Protein AF-A0A7V5R1T4-F1 (afdb_monomer_lite)

pLDDT: mean 94.62, std 3.5, range [80.12, 98.06]

Sequence (82 aa):
MNYYQDITLLPDAEITLGFIWQKVYQQVHIALADNKIAENQSAIAVAFPEYGSKGFPLGRKLRLLAETQEQLEQLDIKKWLE

Structure (mmCIF, N/CA/C/O backbone):
data_AF-A0A7V5R1T4-F1
#
_entry.id   AF-A0A7V5R1T4-F1
#
loop_
_atom_site.group_PDB
_atom_site.id
_atom_site.type_symbol
_atom_site.label_atom_id
_atom_site.label_alt_id
_atom_site.label_comp_id
_atom_site.label_asym_id
_atom_site.label_entity_id
_atom_site.label_seq_id
_atom_site.pdbx_PDB_ins_code
_atom_site.Cartn_x
_atom_site.Cartn_y
_atom_site.Cartn_z
_atom_site.occupancy
_atom_site.B_iso_or_equiv
_atom_site.auth_seq_id
_atom_site.auth_comp_id
_atom_site.auth_asym_id
_atom_site.auth_atom_id
_atom_site.pdbx_PDB_model_num
ATOM 1 N N . MET A 1 1 ? -10.294 -8.228 6.801 1.00 80.12 1 MET A N 1
ATOM 2 C CA . MET A 1 1 ? -10.273 -7.122 5.820 1.00 80.12 1 MET A CA 1
ATOM 3 C C . MET A 1 1 ? -10.944 -7.575 4.532 1.00 80.12 1 MET A C 1
ATOM 5 O O . MET A 1 1 ? -10.349 -8.354 3.798 1.00 80.12 1 MET A O 1
ATOM 9 N N . ASN A 1 2 ? -12.197 -7.167 4.311 1.00 91.12 2 ASN A N 1
ATOM 10 C CA . ASN A 1 2 ? -13.004 -7.584 3.152 1.00 91.12 2 ASN A CA 1
ATOM 11 C C . ASN A 1 2 ? -13.038 -6.534 2.032 1.00 91.12 2 ASN A C 1
ATOM 13 O O . ASN A 1 2 ? -13.480 -6.836 0.928 1.00 91.12 2 ASN A O 1
ATOM 17 N N . TYR A 1 3 ? -12.569 -5.317 2.311 1.00 97.44 3 TYR A N 1
ATOM 18 C CA . TYR A 1 3 ? -12.570 -4.204 1.369 1.00 97.44 3 TYR A CA 1
ATOM 19 C C . TYR A 1 3 ? -11.141 -3.860 0.979 1.00 97.44 3 TYR A C 1
ATOM 21 O O . TYR A 1 3 ? -10.219 -3.959 1.797 1.00 97.44 3 TYR A O 1
ATOM 29 N N . TYR A 1 4 ? -10.957 -3.466 -0.278 1.00 97.69 4 TYR A N 1
ATOM 30 C CA . TYR A 1 4 ? -9.670 -3.005 -0.763 1.00 97.69 4 TYR A CA 1
ATOM 31 C C . TYR A 1 4 ? -9.815 -1.951 -1.852 1.00 97.69 4 TYR A C 1
ATOM 33 O O . TYR A 1 4 ? -10.814 -1.905 -2.569 1.00 97.69 4 TYR A O 1
ATOM 41 N N . GLN A 1 5 ? -8.763 -1.159 -2.015 1.00 96.56 5 GLN A N 1
ATOM 42 C CA . GLN A 1 5 ? -8.562 -0.317 -3.185 1.00 96.56 5 GLN A CA 1
ATOM 43 C C . GLN A 1 5 ? -7.144 -0.510 -3.719 1.00 96.56 5 GLN A C 1
ATOM 45 O O . GLN A 1 5 ? -6.188 -0.640 -2.949 1.00 96.56 5 GLN A O 1
ATOM 50 N N . ASP A 1 6 ? -7.022 -0.548 -5.043 1.00 97.44 6 ASP A N 1
ATOM 51 C CA . ASP A 1 6 ? -5.745 -0.717 -5.730 1.00 97.44 6 ASP A CA 1
ATOM 52 C C . ASP A 1 6 ? -5.258 0.633 -6.267 1.00 97.44 6 ASP A C 1
ATOM 54 O O . ASP A 1 6 ? -5.965 1.328 -6.996 1.00 97.44 6 ASP A O 1
ATOM 58 N N . ILE A 1 7 ? -4.010 0.966 -5.957 1.00 96.88 7 ILE A N 1
ATOM 59 C CA . ILE A 1 7 ? -3.257 2.055 -6.572 1.00 96.88 7 ILE A CA 1
ATOM 60 C C . ILE A 1 7 ? -2.378 1.407 -7.640 1.00 96.88 7 ILE A C 1
ATOM 62 O O . ILE A 1 7 ? -1.475 0.626 -7.331 1.00 96.88 7 ILE A O 1
ATOM 66 N N . THR A 1 8 ? -2.671 1.692 -8.909 1.00 96.56 8 THR A N 1
ATOM 67 C CA . THR A 1 8 ? -1.890 1.183 -10.043 1.00 96.56 8 THR A CA 1
ATOM 68 C C . THR A 1 8 ? -0.920 2.256 -10.509 1.00 96.56 8 THR A C 1
ATOM 70 O O . THR A 1 8 ? -1.331 3.336 -10.921 1.00 96.56 8 THR A O 1
ATOM 73 N N . LEU A 1 9 ? 0.369 1.945 -10.453 1.00 95.19 9 LEU A N 1
ATOM 74 C CA . LEU A 1 9 ? 1.441 2.811 -10.913 1.00 95.19 9 LEU A CA 1
ATOM 75 C C . LEU A 1 9 ? 1.557 2.705 -12.434 1.00 95.19 9 LEU A C 1
ATOM 77 O O . LEU A 1 9 ? 1.644 1.602 -12.983 1.00 95.19 9 LEU A O 1
ATOM 81 N N . LEU A 1 10 ? 1.565 3.856 -13.099 1.00 93.62 10 LEU A N 1
ATOM 82 C CA . LEU A 1 10 ? 1.648 3.973 -14.551 1.00 93.62 10 LEU A CA 1
ATOM 83 C C . LEU A 1 10 ? 3.032 4.529 -14.924 1.00 93.62 10 LEU A C 1
ATOM 85 O O . LEU A 1 10 ? 3.193 5.747 -14.977 1.00 93.62 10 LEU A O 1
ATOM 89 N N . PRO A 1 11 ? 4.056 3.668 -15.092 1.00 89.25 11 PRO A N 1
ATOM 90 C CA . PRO A 1 11 ? 5.351 4.106 -15.600 1.00 89.25 11 PRO A CA 1
ATOM 91 C C . PRO A 1 11 ? 5.243 4.515 -17.070 1.00 89.25 11 PRO A C 1
ATOM 93 O O . PRO A 1 11 ? 4.390 4.002 -17.795 1.00 89.25 11 PRO A O 1
ATOM 96 N N . ASP A 1 12 ? 6.155 5.378 -17.503 1.00 91.12 12 ASP A N 1
ATOM 97 C CA . ASP A 1 12 ? 6.298 5.789 -18.903 1.00 91.12 12 ASP A CA 1
ATOM 98 C C . ASP A 1 12 ? 7.781 5.736 -19.322 1.00 91.12 12 ASP A C 1
ATOM 100 O O . ASP A 1 12 ? 8.643 5.372 -18.517 1.00 91.12 12 ASP A O 1
ATOM 104 N N . ALA A 1 13 ? 8.097 6.063 -20.577 1.00 89.31 13 ALA A N 1
ATOM 105 C CA . ALA A 1 13 ? 9.437 5.976 -21.147 1.00 89.31 13 ALA A CA 1
ATOM 106 C C . ALA A 1 13 ? 10.481 6.784 -20.355 1.00 89.31 13 ALA A C 1
ATOM 108 O O . ALA A 1 13 ? 11.635 6.367 -20.261 1.00 89.31 13 ALA A O 1
ATOM 109 N N . GLU A 1 14 ? 10.076 7.905 -19.755 1.00 92.75 14 GLU A N 1
ATOM 110 C CA . GLU A 1 14 ? 10.959 8.789 -18.983 1.00 92.75 14 GLU A CA 1
ATOM 111 C C . GLU A 1 14 ? 10.977 8.468 -17.478 1.00 92.75 14 GLU A C 1
ATOM 113 O O . GLU A 1 14 ? 11.942 8.790 -16.782 1.00 92.75 14 GLU A O 1
ATOM 118 N N . ILE A 1 15 ? 9.928 7.821 -16.955 1.00 92.94 15 ILE A N 1
ATOM 119 C CA . ILE A 1 15 ? 9.723 7.631 -15.513 1.00 92.94 15 ILE A CA 1
ATOM 120 C C . ILE A 1 15 ? 9.633 6.145 -15.177 1.00 92.94 15 ILE A C 1
ATOM 122 O O . ILE A 1 15 ? 8.634 5.468 -15.428 1.00 92.94 15 ILE A O 1
ATOM 126 N N . THR A 1 16 ? 10.682 5.645 -14.522 1.00 93.12 16 THR A N 1
ATOM 127 C CA . THR A 1 16 ? 10.749 4.244 -14.097 1.00 93.12 16 THR A CA 1
ATOM 128 C C . THR A 1 16 ? 9.754 3.926 -12.980 1.00 93.12 16 THR A C 1
ATOM 130 O O . THR A 1 16 ? 9.460 4.746 -12.110 1.00 93.12 16 THR A O 1
ATOM 133 N N . LEU A 1 17 ? 9.308 2.670 -12.934 1.00 94.25 17 LEU A N 1
ATOM 134 C CA . LEU A 1 17 ? 8.400 2.182 -11.895 1.00 94.25 17 LEU A CA 1
ATOM 135 C C . LEU A 1 17 ? 8.971 2.343 -10.472 1.00 94.25 17 LEU A C 1
ATOM 137 O O . LEU A 1 17 ? 8.232 2.671 -9.548 1.00 94.25 17 LEU A O 1
ATOM 141 N N . GLY A 1 18 ? 10.285 2.163 -10.297 1.00 93.69 18 GLY A N 1
ATOM 142 C CA . GLY A 1 18 ? 10.952 2.351 -9.005 1.00 93.69 18 GLY A CA 1
ATOM 143 C C . GLY A 1 18 ? 10.905 3.797 -8.506 1.00 93.69 18 GLY A C 1
ATOM 144 O O . GLY A 1 18 ? 10.687 4.029 -7.318 1.00 93.69 18 GLY A O 1
ATOM 145 N N . PHE A 1 19 ? 11.034 4.771 -9.412 1.00 94.62 19 PHE A N 1
ATOM 146 C CA . PHE A 1 19 ? 10.908 6.188 -9.069 1.00 94.62 19 PHE A CA 1
ATOM 147 C C . PHE A 1 19 ? 9.494 6.526 -8.576 1.00 94.62 19 PHE A C 1
ATOM 149 O O . PHE A 1 19 ? 9.339 7.194 -7.553 1.00 94.62 19 PHE A O 1
ATOM 156 N N . ILE A 1 20 ? 8.462 6.012 -9.254 1.00 95.50 20 ILE A N 1
ATOM 157 C CA . ILE A 1 20 ? 7.066 6.200 -8.833 1.00 95.50 20 ILE A CA 1
ATOM 158 C C . ILE A 1 20 ? 6.841 5.563 -7.458 1.00 95.50 20 ILE A C 1
ATOM 160 O O . ILE A 1 20 ? 6.267 6.196 -6.574 1.00 95.50 20 ILE A O 1
ATOM 164 N N . TRP A 1 21 ? 7.351 4.346 -7.240 1.00 95.81 21 TRP A N 1
ATOM 165 C CA . TRP A 1 21 ? 7.262 3.664 -5.947 1.00 95.81 21 TRP A CA 1
ATOM 166 C C . TRP A 1 21 ? 7.855 4.472 -4.799 1.00 95.81 21 TRP A C 1
ATOM 168 O O . TRP A 1 21 ? 7.235 4.545 -3.741 1.00 95.81 21 TRP A O 1
ATOM 178 N N . GLN A 1 22 ? 9.018 5.099 -4.996 1.00 94.44 22 GLN A N 1
ATOM 179 C CA . GLN A 1 22 ? 9.635 5.934 -3.966 1.00 94.44 22 GLN A CA 1
ATOM 180 C C . GLN A 1 22 ? 8.690 7.057 -3.513 1.00 94.44 22 GLN A C 1
ATOM 182 O O . GLN A 1 22 ? 8.573 7.316 -2.317 1.00 94.44 22 GLN A O 1
ATOM 187 N N . LYS A 1 23 ? 7.998 7.706 -4.456 1.00 95.06 23 LYS A N 1
ATOM 188 C CA . LYS A 1 23 ? 7.062 8.801 -4.167 1.00 95.06 23 LYS A CA 1
ATOM 189 C C . LYS A 1 23 ? 5.770 8.297 -3.533 1.00 95.06 23 LYS A C 1
ATOM 191 O O . LYS A 1 23 ? 5.368 8.797 -2.486 1.00 95.06 23 LYS A O 1
ATOM 196 N N . VAL A 1 24 ? 5.157 7.274 -4.125 1.00 96.06 24 VAL A N 1
ATOM 197 C CA . VAL A 1 24 ? 3.881 6.727 -3.647 1.00 96.06 24 VAL A CA 1
ATOM 198 C C . VAL A 1 24 ? 4.030 6.104 -2.267 1.00 96.06 24 VAL A C 1
ATOM 200 O O . VAL A 1 24 ? 3.216 6.371 -1.391 1.00 96.06 24 VAL A O 1
ATOM 203 N N . TYR A 1 25 ? 5.079 5.314 -2.028 1.00 95.94 25 TYR A N 1
ATOM 204 C CA . TYR A 1 25 ? 5.257 4.660 -0.733 1.00 95.94 25 TYR A CA 1
ATOM 205 C C . TYR A 1 25 ? 5.545 5.664 0.388 1.00 95.94 25 TYR A C 1
ATOM 207 O O . TYR A 1 25 ? 5.073 5.475 1.506 1.00 95.94 25 TYR A O 1
ATOM 215 N N . GLN A 1 26 ? 6.257 6.758 0.088 1.00 96.69 26 GLN A N 1
ATOM 216 C CA . GLN A 1 26 ? 6.450 7.852 1.039 1.00 96.69 26 GLN A CA 1
ATOM 217 C C . GLN A 1 26 ? 5.109 8.474 1.446 1.00 96.69 26 GLN A C 1
ATOM 219 O O . GLN A 1 26 ? 4.841 8.605 2.637 1.00 96.69 26 GLN A O 1
ATOM 224 N N . GLN A 1 27 ? 4.255 8.808 0.478 1.00 97.75 27 GLN A N 1
ATOM 225 C CA . GLN A 1 27 ? 2.952 9.411 0.766 1.00 97.75 27 GLN A CA 1
ATOM 226 C C . GLN A 1 27 ? 2.012 8.454 1.496 1.00 97.75 27 GLN A C 1
ATOM 228 O O . GLN A 1 27 ? 1.374 8.834 2.473 1.00 97.75 27 GLN A O 1
ATOM 233 N N . VAL A 1 28 ? 1.990 7.183 1.095 1.00 97.19 28 VAL A N 1
ATOM 234 C CA . VAL A 1 28 ? 1.199 6.152 1.777 1.00 97.19 28 VAL A CA 1
ATOM 235 C C . VAL A 1 28 ? 1.672 5.969 3.218 1.00 97.19 28 VAL A C 1
ATOM 237 O O . VAL A 1 28 ? 0.844 5.871 4.115 1.00 97.19 28 VAL A O 1
ATOM 240 N N . HIS A 1 29 ? 2.983 5.968 3.477 1.00 95.38 29 HIS A N 1
ATOM 241 C CA . HIS A 1 29 ? 3.500 5.900 4.844 1.00 95.38 29 HIS A CA 1
ATOM 242 C C . HIS A 1 29 ? 3.011 7.073 5.706 1.00 95.38 29 HIS A C 1
ATOM 244 O O . HIS A 1 29 ? 2.564 6.847 6.830 1.00 95.38 29 HIS A O 1
ATOM 250 N N . ILE A 1 30 ? 3.057 8.302 5.180 1.00 96.94 30 ILE A N 1
ATOM 251 C CA . ILE A 1 30 ? 2.573 9.494 5.891 1.00 96.94 30 ILE A CA 1
ATOM 252 C C . ILE A 1 30 ? 1.064 9.375 6.150 1.00 96.94 30 ILE A C 1
ATOM 254 O O . ILE A 1 30 ? 0.636 9.556 7.288 1.00 96.94 30 ILE A O 1
ATOM 258 N N . ALA A 1 31 ? 0.280 8.973 5.144 1.00 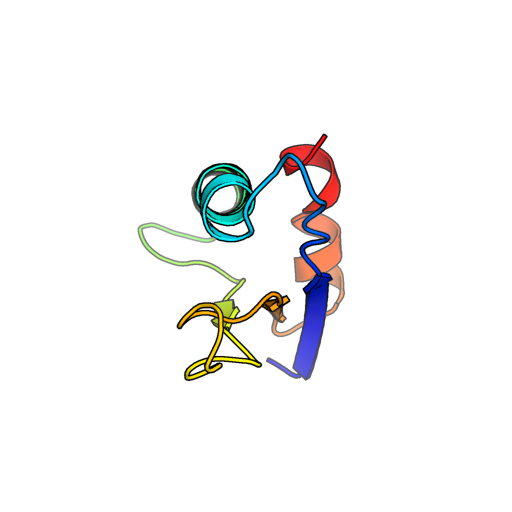97.06 31 ALA A N 1
ATOM 259 C CA . ALA A 1 31 ? -1.163 8.778 5.272 1.00 97.06 31 ALA A CA 1
ATOM 260 C C . ALA A 1 31 ? -1.517 7.793 6.397 1.00 97.06 31 ALA A C 1
ATOM 262 O O . ALA A 1 31 ? -2.407 8.052 7.206 1.00 97.06 31 ALA A O 1
ATOM 263 N N . LEU A 1 32 ? -0.791 6.674 6.477 1.00 96.56 32 LEU A N 1
ATOM 264 C CA . LEU A 1 32 ? -0.978 5.664 7.519 1.00 96.56 32 LEU A CA 1
ATOM 265 C C . LEU A 1 32 ? -0.545 6.157 8.905 1.00 96.56 32 LEU A C 1
ATOM 267 O O . LEU A 1 32 ? -1.167 5.784 9.899 1.00 96.56 32 LEU A O 1
ATOM 271 N N . ALA A 1 33 ? 0.517 6.961 8.984 1.00 95.88 33 ALA A N 1
ATOM 272 C CA . ALA A 1 33 ? 1.024 7.500 10.241 1.00 95.88 33 ALA A CA 1
ATOM 273 C C . ALA A 1 33 ? 0.085 8.560 10.840 1.00 95.88 33 ALA A C 1
ATOM 275 O O . ALA A 1 33 ? -0.109 8.572 12.058 1.00 95.88 33 ALA A O 1
ATOM 276 N N . ASP A 1 34 ? -0.502 9.409 9.994 1.00 96.00 34 ASP A N 1
ATOM 277 C CA . ASP A 1 34 ? -1.430 10.471 10.399 1.00 96.00 34 ASP A CA 1
ATOM 278 C C . ASP A 1 34 ? -2.819 9.914 10.765 1.00 96.00 34 ASP A C 1
ATOM 280 O O . ASP A 1 34 ? -3.458 10.390 11.699 1.00 96.00 34 ASP A O 1
ATOM 284 N N . ASN A 1 35 ? -3.243 8.823 10.112 1.00 95.19 35 ASN A N 1
ATOM 285 C CA . ASN A 1 35 ? -4.534 8.153 10.343 1.00 95.19 35 ASN A CA 1
ATOM 286 C C . ASN A 1 35 ? -4.424 6.879 11.205 1.00 95.19 35 ASN A C 1
ATOM 288 O O . ASN A 1 35 ? -5.233 5.953 11.082 1.00 95.19 35 ASN A O 1
ATOM 292 N N . LYS A 1 36 ? -3.404 6.780 12.064 1.00 94.38 36 LYS A N 1
ATOM 293 C CA . LYS A 1 36 ? -3.243 5.633 12.971 1.00 94.38 36 LYS A CA 1
ATOM 294 C C . LYS A 1 36 ? -4.357 5.609 14.024 1.00 94.38 36 LYS A C 1
ATOM 296 O O . LYS A 1 36 ? -4.742 6.643 14.560 1.00 94.38 36 LYS A O 1
ATOM 301 N N . ILE A 1 37 ? -4.840 4.417 14.365 1.00 95.69 37 ILE A N 1
ATOM 302 C CA . ILE A 1 37 ? -5.921 4.246 15.354 1.00 95.69 37 ILE A CA 1
ATOM 303 C C . ILE A 1 37 ? -5.406 4.180 16.794 1.00 95.69 37 ILE A C 1
ATOM 305 O O . ILE A 1 37 ? -6.159 4.415 17.733 1.00 95.69 37 ILE A O 1
ATOM 309 N N . ALA A 1 38 ? -4.122 3.869 16.971 1.00 94.69 38 ALA A N 1
ATOM 310 C CA . ALA A 1 38 ? -3.415 3.943 18.242 1.00 94.69 38 ALA A CA 1
ATOM 311 C C . ALA A 1 38 ? -1.900 3.989 17.991 1.00 94.69 38 ALA A C 1
ATOM 313 O O . ALA A 1 38 ? -1.431 4.024 16.848 1.00 94.69 38 ALA A O 1
ATOM 314 N N . GLU A 1 39 ? -1.110 3.972 19.063 1.00 94.00 39 GLU A N 1
ATOM 315 C CA . GLU A 1 39 ? 0.340 3.843 18.958 1.00 94.00 39 GLU A CA 1
ATOM 316 C C . GLU A 1 39 ? 0.716 2.556 18.206 1.00 94.00 39 GLU A C 1
ATOM 318 O O . GLU A 1 39 ? 0.385 1.452 18.630 1.00 94.00 39 GLU A O 1
ATOM 323 N N . ASN A 1 40 ? 1.393 2.713 17.063 1.00 90.56 40 ASN A N 1
ATOM 324 C CA . ASN A 1 40 ? 1.816 1.620 16.181 1.00 90.56 40 ASN A CA 1
ATOM 325 C C . ASN A 1 40 ? 0.677 0.714 15.669 1.00 90.56 40 ASN A C 1
ATOM 327 O O . ASN A 1 40 ? 0.927 -0.433 15.299 1.00 90.56 40 ASN A O 1
ATOM 331 N N . GLN A 1 41 ? -0.563 1.215 15.612 1.00 94.06 41 GLN A N 1
ATOM 332 C CA . GLN A 1 41 ? -1.712 0.475 15.085 1.00 94.06 41 GLN A CA 1
ATOM 333 C C . GLN A 1 41 ? -2.390 1.233 13.946 1.00 94.06 41 GLN A C 1
ATOM 335 O O . GLN A 1 41 ? -2.701 2.416 14.071 1.00 94.06 41 GLN A O 1
ATOM 340 N N . SER A 1 42 ? -2.677 0.531 12.851 1.00 94.38 42 SER A N 1
ATOM 341 C CA . SER A 1 42 ? -3.426 1.063 11.713 1.00 94.38 42 SER A CA 1
ATOM 342 C C . SER A 1 42 ? -4.651 0.199 11.434 1.00 94.38 42 SER A C 1
ATOM 344 O O . SER A 1 42 ? -4.577 -1.026 11.513 1.00 94.38 42 SER A O 1
ATOM 346 N N . ALA A 1 43 ? -5.763 0.843 11.076 1.00 95.44 43 ALA A N 1
ATOM 347 C CA . ALA A 1 43 ? -6.944 0.165 10.539 1.00 95.44 43 ALA A CA 1
ATOM 348 C C . ALA A 1 43 ? -6.754 -0.282 9.078 1.00 95.44 43 ALA A C 1
ATOM 350 O O . ALA A 1 43 ? -7.575 -1.027 8.545 1.00 95.44 43 ALA A O 1
ATOM 351 N N . ILE A 1 44 ? -5.680 0.177 8.429 1.00 97.56 44 ILE A N 1
ATOM 352 C CA . ILE A 1 44 ? -5.391 -0.062 7.021 1.00 97.56 44 ILE A CA 1
ATOM 353 C C . ILE A 1 44 ? -4.157 -0.953 6.914 1.00 97.56 44 ILE A C 1
ATOM 355 O O . ILE A 1 44 ? -3.108 -0.650 7.484 1.00 97.56 44 ILE A O 1
ATOM 359 N N . ALA A 1 45 ? -4.258 -2.039 6.152 1.00 96.12 45 ALA A N 1
ATOM 360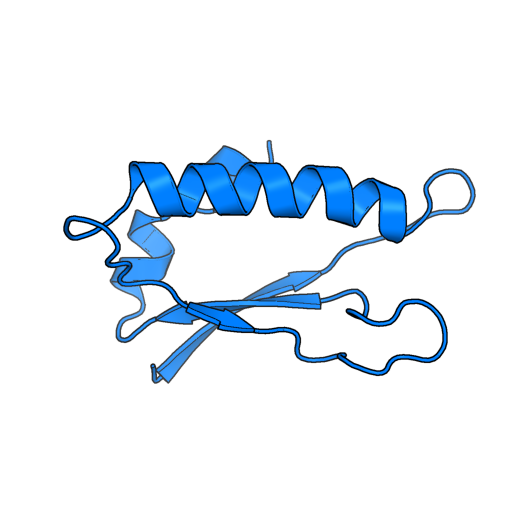 C CA . ALA A 1 45 ? -3.103 -2.855 5.795 1.00 96.12 45 ALA A CA 1
ATOM 361 C C . ALA A 1 45 ? -2.670 -2.604 4.353 1.00 96.12 45 ALA A C 1
ATOM 363 O O . ALA A 1 45 ? -3.448 -2.173 3.501 1.00 96.12 45 ALA A O 1
ATOM 364 N N . VAL A 1 46 ? -1.410 -2.925 4.084 1.00 96.75 46 VAL A N 1
ATOM 365 C CA . VAL A 1 46 ? -0.789 -2.794 2.771 1.00 96.75 46 VAL A CA 1
ATOM 366 C C . VAL A 1 46 ? -0.464 -4.179 2.225 1.00 96.75 46 VAL A C 1
ATOM 368 O O . VAL A 1 46 ? 0.089 -5.017 2.934 1.00 96.75 46 VAL A O 1
ATOM 371 N N . ALA A 1 47 ? -0.771 -4.412 0.952 1.00 96.88 47 ALA A N 1
ATOM 372 C CA . ALA A 1 47 ? -0.377 -5.611 0.226 1.00 96.88 47 ALA A CA 1
ATOM 373 C C . ALA A 1 47 ? 0.234 -5.268 -1.138 1.00 96.88 47 ALA A C 1
ATOM 375 O O . ALA A 1 47 ? -0.032 -4.214 -1.718 1.00 96.88 47 ALA A O 1
ATOM 376 N N . PHE A 1 48 ? 1.026 -6.204 -1.661 1.00 96.62 48 PHE A N 1
ATOM 377 C CA . PHE A 1 48 ? 1.703 -6.115 -2.956 1.00 96.62 48 PHE A CA 1
ATOM 378 C C . PHE A 1 48 ? 1.186 -7.241 -3.867 1.00 96.62 48 PHE A C 1
ATOM 380 O O . PHE A 1 48 ? 1.778 -8.320 -3.896 1.00 96.62 48 PHE A O 1
ATOM 387 N N . PRO A 1 49 ? 0.060 -7.046 -4.586 1.00 96.50 49 PRO A N 1
ATOM 388 C CA . PRO A 1 49 ? -0.598 -8.118 -5.344 1.00 96.50 49 PRO A CA 1
ATOM 389 C C . PRO A 1 49 ? 0.266 -8.736 -6.447 1.00 96.50 49 PRO A C 1
ATOM 391 O O . PRO A 1 49 ? 0.005 -9.849 -6.889 1.00 96.50 49 PRO A O 1
ATOM 394 N N . GLU A 1 50 ? 1.274 -8.002 -6.911 1.00 96.56 50 GLU A N 1
ATOM 395 C CA . GLU A 1 50 ? 2.159 -8.383 -8.013 1.00 96.56 50 GLU A CA 1
ATOM 396 C C . GLU A 1 50 ? 3.594 -8.664 -7.534 1.00 96.56 50 GLU A C 1
ATOM 398 O O . GLU A 1 50 ? 4.547 -8.588 -8.320 1.00 96.56 50 GLU A O 1
ATOM 403 N N . TYR A 1 51 ? 3.761 -8.973 -6.245 1.00 96.06 51 TYR A N 1
ATOM 404 C CA . TYR A 1 51 ? 5.056 -9.321 -5.670 1.00 96.06 51 TYR A CA 1
ATOM 405 C C . TYR A 1 51 ? 5.719 -10.484 -6.430 1.00 96.06 51 TYR A C 1
ATOM 407 O O . TYR A 1 51 ? 5.077 -11.481 -6.756 1.00 96.06 51 TYR A O 1
ATOM 415 N N . GLY A 1 52 ? 7.014 -10.353 -6.723 1.00 93.00 52 GLY A N 1
ATOM 416 C CA . GLY A 1 52 ? 7.780 -11.307 -7.532 1.00 93.00 52 GLY A CA 1
ATOM 417 C C . GLY A 1 52 ? 7.715 -11.062 -9.046 1.00 93.00 52 GLY A C 1
ATOM 418 O O . GLY A 1 52 ? 8.170 -11.899 -9.826 1.00 93.00 52 GLY A O 1
ATOM 419 N N . SER A 1 53 ? 7.172 -9.925 -9.490 1.00 90.88 53 SER A N 1
ATOM 420 C CA . SER A 1 53 ? 7.141 -9.562 -10.912 1.00 90.88 53 SER A CA 1
ATOM 421 C C . SER A 1 53 ? 8.546 -9.411 -11.514 1.00 90.88 53 SER A C 1
ATOM 423 O O . SER A 1 53 ? 9.423 -8.770 -10.938 1.00 90.88 53 SER A O 1
ATOM 425 N N . LYS A 1 54 ? 8.742 -9.936 -12.734 1.00 84.00 54 LYS A N 1
ATOM 426 C CA . LYS A 1 54 ? 10.047 -9.953 -13.431 1.00 84.00 54 LYS A CA 1
ATOM 427 C C . LYS A 1 54 ? 10.634 -8.567 -13.746 1.00 84.00 54 LYS A C 1
ATOM 429 O O . LYS A 1 54 ? 11.839 -8.467 -13.928 1.00 84.00 54 LYS A O 1
ATOM 434 N N . GLY A 1 55 ? 9.805 -7.523 -13.843 1.00 84.06 55 GLY A N 1
ATOM 435 C CA . GLY A 1 55 ? 10.260 -6.155 -14.140 1.00 84.06 55 GLY A CA 1
ATOM 436 C C . GLY A 1 55 ? 10.608 -5.328 -12.900 1.00 84.06 55 GLY A C 1
ATOM 437 O O . GLY A 1 55 ? 11.564 -4.561 -12.912 1.00 84.06 55 GLY A O 1
ATOM 438 N N . PHE A 1 56 ? 9.842 -5.488 -11.822 1.00 90.12 56 PHE A N 1
ATOM 439 C CA . PHE A 1 56 ? 10.070 -4.810 -10.549 1.00 90.12 56 PHE A CA 1
ATOM 440 C C . PHE A 1 56 ? 9.531 -5.700 -9.422 1.00 90.12 56 PHE A C 1
ATOM 442 O O . PHE A 1 56 ? 8.368 -6.096 -9.511 1.00 90.12 56 PHE A O 1
ATOM 449 N N . PRO A 1 57 ? 10.307 -6.014 -8.367 1.00 92.00 57 PRO A N 1
ATOM 450 C CA . PRO A 1 57 ? 9.925 -7.028 -7.380 1.00 92.00 57 PRO A CA 1
ATOM 451 C C . PRO A 1 57 ? 8.600 -6.777 -6.656 1.00 92.00 57 PRO A C 1
ATOM 453 O O . PRO A 1 57 ? 7.931 -7.736 -6.294 1.00 92.00 57 PRO A O 1
ATOM 456 N N . LEU A 1 58 ? 8.195 -5.517 -6.458 1.00 93.88 58 LEU A N 1
ATOM 457 C CA . LEU A 1 58 ? 6.908 -5.171 -5.831 1.00 93.88 58 LEU A CA 1
ATOM 458 C C . LEU A 1 58 ? 5.737 -5.125 -6.831 1.00 93.88 58 LEU A C 1
ATOM 460 O O . LEU A 1 58 ? 4.589 -4.953 -6.432 1.00 93.88 58 LEU A O 1
ATOM 464 N N . GLY A 1 59 ? 6.021 -5.267 -8.128 1.00 95.19 59 GLY A N 1
ATOM 465 C CA . GLY A 1 59 ? 5.060 -5.056 -9.205 1.00 95.19 59 GLY A CA 1
ATOM 466 C C . GLY A 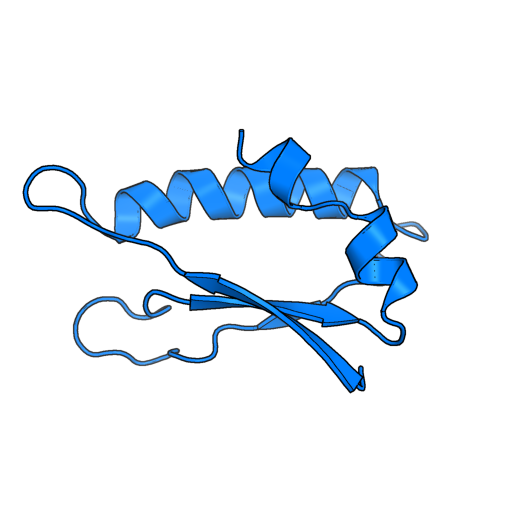1 59 ? 4.666 -3.590 -9.371 1.00 95.19 59 GLY A C 1
ATOM 467 O O . GLY A 1 59 ? 5.379 -2.694 -8.922 1.00 95.19 59 GLY A O 1
ATOM 468 N N . ARG A 1 60 ? 3.549 -3.331 -10.056 1.00 95.88 60 ARG A N 1
ATOM 469 C CA . ARG A 1 60 ? 3.020 -1.979 -10.306 1.00 95.88 60 ARG A CA 1
ATOM 470 C C . ARG A 1 60 ? 1.769 -1.662 -9.490 1.00 95.88 60 ARG A C 1
ATOM 472 O O . ARG A 1 60 ? 1.214 -0.582 -9.650 1.00 95.88 60 ARG A O 1
ATOM 479 N N . LYS A 1 61 ? 1.300 -2.584 -8.652 1.00 97.19 61 LYS A N 1
ATOM 480 C CA . LYS A 1 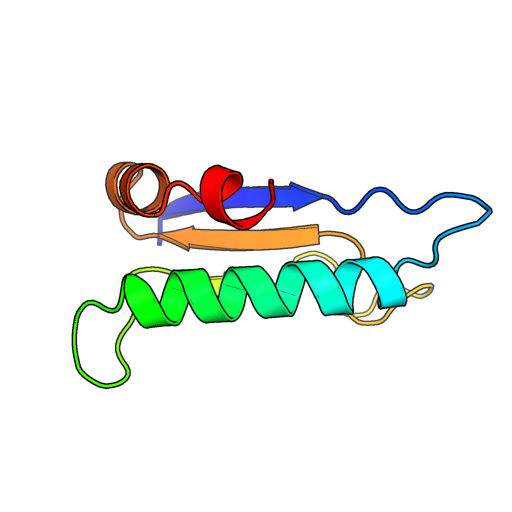61 ? 0.109 -2.401 -7.821 1.00 97.19 61 LYS A CA 1
ATOM 481 C C . LYS A 1 61 ? 0.450 -2.376 -6.342 1.00 97.19 61 LYS A C 1
ATOM 483 O O . LYS A 1 61 ? 1.104 -3.281 -5.827 1.00 97.19 61 LYS A O 1
ATOM 488 N N . LEU A 1 62 ? -0.091 -1.374 -5.665 1.00 97.69 62 LEU A N 1
ATOM 489 C CA . LEU A 1 62 ? -0.172 -1.287 -4.216 1.00 97.69 62 LEU A CA 1
ATOM 490 C C . LEU A 1 62 ? -1.634 -1.455 -3.813 1.00 97.69 62 LEU A C 1
ATOM 492 O O . LEU A 1 62 ? -2.498 -0.763 -4.345 1.00 97.69 62 LEU A O 1
ATOM 496 N N . ARG A 1 63 ? -1.915 -2.356 -2.876 1.00 98.06 63 ARG A N 1
ATOM 497 C CA . ARG A 1 63 ? -3.269 -2.582 -2.373 1.00 98.06 63 ARG A CA 1
ATOM 498 C C . ARG A 1 63 ? -3.391 -2.089 -0.945 1.00 98.06 63 ARG A C 1
ATOM 500 O O . ARG A 1 63 ? -2.607 -2.500 -0.093 1.00 98.06 63 ARG A O 1
ATOM 507 N N . LEU A 1 64 ? -4.404 -1.268 -0.694 1.00 97.88 64 LEU A N 1
ATOM 508 C CA . LEU A 1 64 ? -4.824 -0.894 0.651 1.00 97.88 64 LEU A CA 1
ATOM 509 C C . LEU A 1 64 ? -6.032 -1.738 1.039 1.00 97.88 64 LEU A C 1
ATOM 511 O O . LEU A 1 64 ? -6.971 -1.857 0.257 1.00 97.88 64 LEU A O 1
ATOM 515 N N . LEU A 1 65 ? -5.974 -2.350 2.216 1.00 98.00 65 LEU A N 1
ATOM 516 C CA . LEU A 1 65 ? -6.961 -3.285 2.748 1.00 98.00 65 LEU A CA 1
ATOM 517 C C . LEU A 1 65 ? -7.569 -2.707 4.023 1.00 98.00 65 LEU A C 1
ATOM 519 O O . LEU A 1 65 ? -6.843 -2.142 4.838 1.00 98.00 65 LEU A O 1
ATOM 523 N N . ALA A 1 66 ? -8.868 -2.907 4.218 1.00 97.38 66 ALA A N 1
ATOM 524 C CA . ALA A 1 66 ? -9.571 -2.474 5.420 1.00 97.38 66 ALA A CA 1
ATOM 525 C C . ALA A 1 66 ? -10.682 -3.452 5.819 1.00 97.38 66 ALA A C 1
ATOM 527 O O . ALA A 1 66 ? -11.095 -4.333 5.050 1.00 97.38 66 ALA A O 1
ATOM 528 N N . GLU A 1 67 ? -11.151 -3.339 7.058 1.00 96.44 67 GLU A N 1
ATOM 529 C CA . GLU A 1 67 ? -12.277 -4.130 7.555 1.00 96.44 67 GLU A CA 1
ATOM 530 C C . GLU A 1 67 ? -13.613 -3.618 7.026 1.00 96.44 67 GLU A C 1
ATOM 532 O O . GLU A 1 67 ? -14.469 -4.439 6.689 1.00 96.44 67 GLU A O 1
ATOM 537 N N . THR A 1 68 ? -13.747 -2.300 6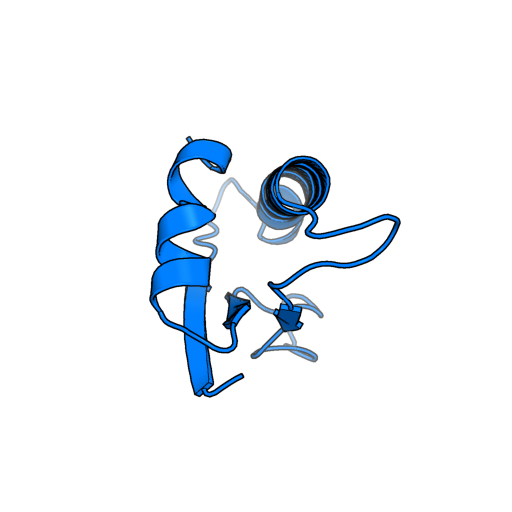.865 1.00 96.44 68 THR A N 1
ATOM 538 C CA . THR A 1 68 ? -14.929 -1.638 6.297 1.00 96.44 68 THR A CA 1
ATOM 539 C C . THR A 1 68 ? -14.556 -0.735 5.121 1.00 96.44 68 THR A C 1
ATOM 541 O O . THR A 1 68 ? -13.408 -0.312 4.980 1.00 96.44 68 THR A O 1
ATOM 544 N N . GLN A 1 69 ? -15.530 -0.432 4.260 1.00 95.81 69 GLN A N 1
ATOM 545 C CA . GLN A 1 69 ? -15.356 0.545 3.182 1.00 95.81 69 GLN A CA 1
ATOM 546 C C . GLN A 1 69 ? -15.073 1.946 3.745 1.00 95.81 69 GLN A C 1
ATOM 548 O O . GLN A 1 69 ? -14.168 2.625 3.264 1.00 95.81 69 GLN A O 1
ATOM 553 N N . GLU A 1 70 ? -15.774 2.325 4.816 1.00 96.06 70 GLU A N 1
ATOM 554 C CA . GLU A 1 70 ? -15.658 3.641 5.454 1.00 96.06 70 GLU A CA 1
ATOM 555 C C . GLU A 1 70 ? -14.227 3.947 5.908 1.00 96.06 70 GLU A C 1
ATOM 557 O O . GLU A 1 70 ? -13.788 5.086 5.821 1.00 96.06 70 GLU A O 1
ATOM 562 N N . GLN A 1 71 ? -13.466 2.941 6.347 1.00 96.38 71 GLN A N 1
ATOM 563 C CA . GLN A 1 71 ? -12.056 3.111 6.715 1.00 96.38 71 GLN A CA 1
ATOM 564 C C . GLN A 1 71 ? -11.189 3.542 5.518 1.00 96.38 71 GLN A C 1
ATOM 566 O O . GLN A 1 71 ? -10.299 4.379 5.672 1.00 96.38 71 GLN A O 1
ATOM 571 N N . LEU A 1 72 ? -11.448 3.009 4.317 1.00 96.81 72 LEU A N 1
ATOM 572 C CA . LEU A 1 72 ? -10.745 3.419 3.092 1.00 96.81 72 LEU A CA 1
ATOM 573 C C . LEU A 1 72 ? -11.184 4.814 2.634 1.00 96.81 72 LEU A C 1
ATOM 575 O O . LEU A 1 72 ? -10.354 5.595 2.169 1.00 96.81 72 LEU A O 1
ATOM 579 N N . GLU A 1 73 ? -12.472 5.128 2.786 1.00 95.75 73 GLU A N 1
ATOM 580 C CA . GLU A 1 73 ? -13.039 6.441 2.462 1.00 95.75 73 GLU A CA 1
ATOM 581 C C . GLU A 1 73 ? -12.522 7.533 3.407 1.00 95.75 73 GLU A C 1
ATOM 583 O O . GLU A 1 73 ? -12.191 8.621 2.948 1.00 95.75 73 GLU A O 1
ATOM 588 N N . GLN A 1 74 ? -12.388 7.238 4.703 1.00 95.69 74 GLN A N 1
ATOM 589 C CA . GLN A 1 74 ? -11.828 8.149 5.707 1.00 95.69 74 GLN A CA 1
ATOM 590 C C . GLN A 1 74 ? -10.339 8.415 5.487 1.00 95.69 74 GLN A C 1
ATOM 592 O O . GLN A 1 74 ? -9.907 9.556 5.626 1.00 95.69 74 GLN A O 1
ATOM 597 N N . LEU A 1 75 ? -9.566 7.384 5.118 1.00 96.38 75 LEU A N 1
ATOM 598 C CA . LEU A 1 75 ? -8.156 7.552 4.756 1.00 96.38 75 LEU A CA 1
ATOM 599 C C . LEU A 1 75 ? -7.991 8.517 3.571 1.00 96.38 75 LEU A C 1
ATOM 601 O O . LEU A 1 75 ? -7.002 9.245 3.508 1.00 96.38 75 LEU A O 1
ATOM 605 N N . ASP A 1 76 ? -8.941 8.472 2.628 1.00 95.88 76 ASP A N 1
ATOM 606 C CA . ASP A 1 76 ? -8.994 9.290 1.415 1.00 95.88 76 ASP A CA 1
ATOM 607 C C . ASP A 1 76 ? -7.633 9.389 0.715 1.00 95.88 76 ASP A C 1
ATOM 609 O O . ASP A 1 76 ? -7.054 10.465 0.547 1.00 95.88 76 ASP A O 1
ATOM 613 N N . ILE A 1 77 ? -7.082 8.225 0.335 1.00 96.31 77 ILE A N 1
ATOM 614 C CA . ILE A 1 77 ? -5.681 8.119 -0.107 1.00 96.31 77 ILE A CA 1
ATOM 615 C C . ILE A 1 77 ? -5.325 9.071 -1.256 1.00 96.31 77 ILE A C 1
ATOM 617 O O . ILE A 1 77 ? -4.163 9.420 -1.430 1.00 96.31 77 ILE A O 1
ATOM 621 N N . LYS A 1 78 ? -6.317 9.494 -2.045 1.00 94.75 78 LYS A N 1
ATOM 622 C CA . LYS A 1 78 ? -6.116 10.409 -3.166 1.00 94.75 78 LYS A CA 1
ATOM 623 C C . LYS A 1 78 ? -5.518 11.735 -2.704 1.00 94.75 78 LYS A C 1
ATOM 625 O O . LYS A 1 78 ? -4.568 12.162 -3.338 1.00 94.75 78 LYS A O 1
ATOM 630 N N . LYS A 1 79 ? -5.966 12.291 -1.569 1.00 95.69 79 LYS A N 1
ATOM 631 C CA . LYS A 1 79 ? -5.447 13.551 -0.994 1.00 95.69 79 LYS A CA 1
ATOM 632 C C . LYS A 1 79 ? -3.950 13.531 -0.693 1.00 95.69 79 LYS A C 1
ATOM 634 O O . LYS A 1 79 ? -3.308 14.571 -0.637 1.00 95.69 79 LYS A O 1
ATOM 639 N N . TRP A 1 80 ? -3.398 12.343 -0.468 1.00 95.50 80 TRP A N 1
ATOM 640 C CA . TRP A 1 80 ? -1.981 12.150 -0.166 1.00 95.50 80 TRP A CA 1
ATOM 641 C C . TRP A 1 80 ? -1.133 11.982 -1.430 1.00 95.50 80 TRP A C 1
ATOM 643 O O . TRP A 1 80 ? 0.088 12.070 -1.368 1.00 95.50 80 TRP A O 1
ATOM 653 N N . LEU A 1 81 ? -1.765 11.692 -2.569 1.00 91.88 81 LEU A N 1
ATOM 654 C CA . LEU A 1 81 ? -1.108 11.396 -3.842 1.00 91.88 81 LEU A CA 1
ATOM 655 C C . LEU A 1 81 ? -1.257 12.529 -4.873 1.00 91.88 81 LEU A C 1
ATOM 657 O O . LEU A 1 81 ? -0.838 12.334 -6.015 1.00 91.88 81 LEU A O 1
ATOM 661 N N . GLU A 1 82 ? -1.866 13.656 -4.486 1.00 80.50 82 GLU A N 1
ATOM 662 C CA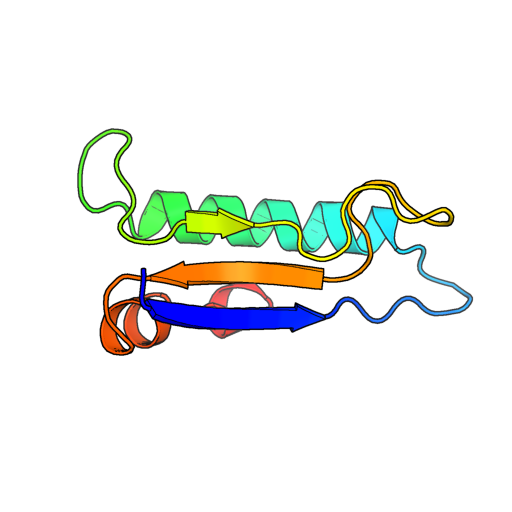 . GLU A 1 82 ? -1.970 14.885 -5.293 1.00 80.50 82 GLU A CA 1
ATOM 663 C C . GLU A 1 82 ? -0.616 15.583 -5.506 1.00 80.50 82 GLU A C 1
ATOM 665 O O . GLU A 1 82 ? 0.252 15.542 -4.600 1.00 80.50 82 GLU A O 1
#

Foldseek 3Di:
DPDKDKDFADADPVGDLVNVCVQLVVLVVVLQVVQAPDVVHGQKDKDQPCACDPRDRSHRIIMIDHPDPVSVVVSVSVVSVD

Radius of gyration: 13.17 Å; chains: 1; bounding box: 27×26×40 Å

Secondary structure (DSSP, 8-state):
--EEEEEE----SSS-HHHHHHHHHHHHHHHHHHT-SBTTB-S-EEE-TTTT-SS-TT-SEEEEEESSHHHHHHHTGGGG--